Protein AF-A0A6L7YJF7-F1 (afdb_monomer)

Mean predicted aligned error: 4.94 Å

Solvent-accessible surface area (backbone atoms only — not comparable to full-atom values): 5529 Å² total; per-residue (Å²): 105,72,52,55,44,33,44,77,73,74,42,72,66,51,76,46,76,49,76,36,56,58,50,91,54,87,94,54,72,44,31,84,78,52,86,73,48,76,40,96,82,76,83,47,65,54,84,64,59,30,74,50,78,39,57,92,58,94,83,84,77,88,46,69,39,64,96,41,42,93,74,84,33,47,70,56,77,91,78,69,96,78,129

Radius of gyration: 13.37 Å; Cα contacts (8 Å, |Δi|>4): 106; chains: 1; bounding box: 33×28×32 Å

Sequence (83 aa):
SMKDACEHIGLPRPTELLLHPTSLVQGIPISREFARIPRNRNGGQRRHAHAVIIFDQPVRGPVMIGAGRFRGYGLCRPVDNEG

Foldseek 3Di:
DQQVQQVVVVHHRFPDKDWAQDEPDPPDDGQVPDDWDADVPDRDTDRGTHMDTHHPDDDDDFDATDDCSVVPPRTDDDDDPPD

Nearest PDB structures (foldseek):
  9cpc-assembly1_5X  TM=1.652E-01  e=9.328E+00  Sus scrofa

Structure (mmCIF, N/CA/C/O backbone):
data_AF-A0A6L7YJF7-F1
#
_entry.id   AF-A0A6L7YJF7-F1
#
loop_
_atom_site.group_PDB
_atom_site.id
_atom_site.type_symbol
_atom_site.label_atom_id
_atom_site.label_alt_id
_atom_site.label_comp_id
_atom_site.label_asym_id
_atom_site.label_entity_id
_atom_site.label_seq_id
_atom_site.pdbx_PDB_ins_code
_atom_site.Cartn_x
_atom_site.Cartn_y
_atom_site.Cartn_z
_atom_site.occupancy
_atom_site.B_iso_or_equiv
_atom_site.auth_seq_id
_atom_site.auth_comp_id
_atom_site.auth_asym_id
_atom_site.auth_atom_id
_atom_site.pdbx_PDB_model_num
ATOM 1 N N . SER A 1 1 ? 3.237 11.570 -3.623 1.00 83.38 1 SER A N 1
ATOM 2 C CA . SER A 1 1 ? 3.502 10.672 -2.477 1.00 83.38 1 SER A CA 1
ATOM 3 C C . SER A 1 1 ? 2.493 9.519 -2.492 1.00 83.38 1 SER A C 1
ATOM 5 O O . SER A 1 1 ? 1.657 9.496 -3.389 1.00 83.38 1 SER A O 1
ATOM 7 N N . MET A 1 2 ? 2.560 8.542 -1.572 1.00 87.81 2 MET A N 1
ATOM 8 C CA . MET A 1 2 ? 1.498 7.519 -1.464 1.00 87.81 2 MET A CA 1
ATOM 9 C C . MET A 1 2 ? 0.166 8.141 -1.012 1.00 87.81 2 MET A C 1
ATOM 11 O O . MET A 1 2 ? -0.870 7.751 -1.531 1.00 87.81 2 MET A O 1
ATOM 15 N N . LYS A 1 3 ? 0.197 9.163 -0.137 1.00 93.31 3 LYS A N 1
ATOM 16 C CA . LYS A 1 3 ? -1.007 9.903 0.283 1.00 93.31 3 LYS A CA 1
ATOM 17 C C . LYS A 1 3 ? -1.734 10.508 -0.917 1.00 93.31 3 LYS A C 1
ATOM 19 O O . LYS A 1 3 ? -2.903 10.221 -1.128 1.00 93.31 3 LYS A O 1
ATOM 24 N N . ASP A 1 4 ? -0.998 11.228 -1.762 1.00 94.25 4 ASP A N 1
ATOM 25 C CA . ASP A 1 4 ? -1.586 11.835 -2.963 1.00 94.25 4 ASP A CA 1
ATOM 26 C C . ASP A 1 4 ? -2.080 10.753 -3.932 1.00 94.25 4 ASP A C 1
ATOM 28 O O . ASP A 1 4 ? -3.059 10.937 -4.639 1.00 94.25 4 ASP A O 1
ATOM 32 N N . ALA A 1 5 ? -1.410 9.597 -3.997 1.00 92.62 5 ALA A N 1
ATOM 33 C CA . ALA A 1 5 ? -1.859 8.503 -4.851 1.00 92.62 5 ALA A CA 1
ATOM 34 C C . ALA A 1 5 ? -3.217 7.924 -4.417 1.00 92.62 5 ALA A C 1
ATOM 36 O O . ALA A 1 5 ? -3.916 7.433 -5.300 1.00 92.62 5 ALA A O 1
ATOM 37 N N . CYS A 1 6 ? -3.580 7.990 -3.125 1.00 95.00 6 CYS A N 1
ATOM 38 C CA . CYS A 1 6 ? -4.911 7.618 -2.632 1.00 95.00 6 CYS A CA 1
ATOM 39 C C . CYS A 1 6 ? -5.957 8.614 -3.143 1.00 95.00 6 CYS A C 1
ATOM 41 O O . CYS A 1 6 ? -6.925 8.217 -3.786 1.00 95.00 6 CYS A O 1
ATOM 43 N N . GLU A 1 7 ? -5.714 9.908 -2.946 1.00 95.38 7 GLU A N 1
ATOM 44 C CA . GLU A 1 7 ? -6.640 10.970 -3.363 1.00 95.38 7 GLU A CA 1
ATOM 45 C C . GLU A 1 7 ? -6.869 10.968 -4.881 1.00 95.38 7 GLU A C 1
ATOM 47 O O . GLU A 1 7 ? -8.002 11.068 -5.342 1.00 95.38 7 GLU A O 1
ATOM 52 N N . HIS A 1 8 ? -5.814 10.755 -5.678 1.00 93.94 8 HIS A N 1
ATOM 53 C CA . HIS A 1 8 ? -5.921 10.693 -7.142 1.00 93.94 8 HIS A CA 1
ATOM 54 C C . HIS A 1 8 ? -6.819 9.562 -7.661 1.00 93.94 8 HIS A C 1
ATOM 56 O O . HIS A 1 8 ? -7.265 9.632 -8.804 1.00 93.94 8 HIS A O 1
ATOM 62 N N . ILE A 1 9 ? -7.038 8.503 -6.876 1.00 92.38 9 ILE A N 1
ATOM 63 C CA . ILE A 1 9 ? -7.947 7.406 -7.240 1.00 92.38 9 ILE A CA 1
ATOM 64 C C . ILE A 1 9 ? -9.307 7.517 -6.533 1.00 92.38 9 ILE A C 1
ATOM 66 O O . ILE A 1 9 ? -10.076 6.562 -6.550 1.00 92.38 9 ILE A O 1
ATOM 70 N N . GLY A 1 10 ? -9.604 8.668 -5.917 1.00 93.69 10 GLY A N 1
ATOM 71 C CA . GLY A 1 10 ? -10.867 8.937 -5.228 1.00 93.69 10 GLY A CA 1
ATOM 72 C C . GLY A 1 10 ? -10.964 8.353 -3.818 1.00 93.69 10 GLY A C 1
ATOM 73 O O . GLY A 1 10 ? -12.057 8.323 -3.256 1.00 93.69 10 GLY A O 1
ATOM 74 N N . LEU A 1 11 ? -9.856 7.878 -3.238 1.00 95.00 11 LEU A N 1
ATOM 75 C CA . LEU A 1 11 ? -9.834 7.432 -1.847 1.00 95.00 11 LEU A CA 1
ATOM 76 C C . LEU A 1 11 ? -9.616 8.610 -0.886 1.00 95.00 11 LEU A C 1
ATOM 78 O O . LEU A 1 11 ? -9.016 9.616 -1.275 1.00 95.00 11 LEU A O 1
ATOM 82 N N . PRO A 1 12 ? -10.026 8.470 0.386 1.00 96.31 12 PRO A N 1
ATOM 83 C CA . PRO A 1 12 ? -9.701 9.439 1.424 1.00 96.31 12 PRO A CA 1
ATOM 84 C C . PRO A 1 12 ? -8.189 9.584 1.589 1.00 96.31 12 PRO A C 1
ATOM 86 O O . PRO A 1 12 ? -7.407 8.684 1.257 1.00 96.31 12 PR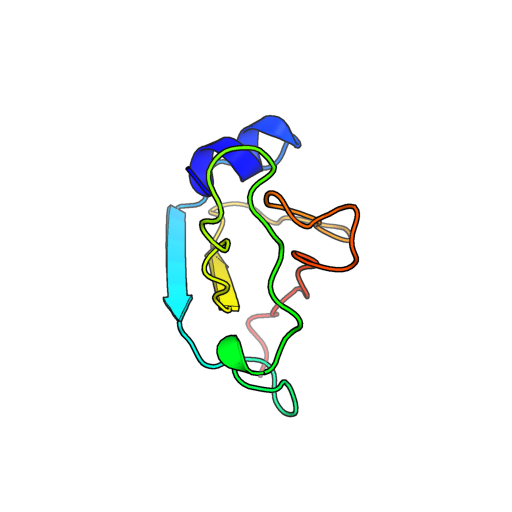O A O 1
ATOM 89 N N . ARG A 1 13 ? -7.757 10.708 2.156 1.00 96.62 13 ARG A N 1
ATOM 90 C CA . ARG A 1 13 ? -6.357 10.860 2.545 1.00 96.62 13 ARG A CA 1
ATOM 91 C C . ARG A 1 13 ? -6.064 9.914 3.717 1.00 96.62 13 ARG A C 1
ATOM 93 O O . ARG A 1 13 ? -6.765 9.982 4.719 1.00 96.62 13 ARG A O 1
ATOM 100 N N . PRO A 1 14 ? -5.027 9.062 3.652 1.00 96.81 14 PRO A N 1
ATOM 101 C CA . PRO A 1 14 ? -4.734 8.153 4.751 1.00 96.81 14 PRO A CA 1
ATOM 102 C C . PRO A 1 14 ? -4.182 8.911 5.962 1.00 96.81 14 PRO A C 1
ATOM 104 O O . PRO A 1 14 ? -3.313 9.796 5.830 1.00 96.81 14 PRO A O 1
ATOM 107 N N . THR A 1 15 ? -4.646 8.517 7.144 1.00 97.44 15 THR A N 1
ATOM 108 C CA . THR A 1 15 ? -4.171 9.031 8.432 1.00 97.44 15 THR A CA 1
ATOM 109 C C . THR A 1 15 ? -2.751 8.541 8.681 1.00 97.44 15 THR A C 1
ATOM 111 O O . THR A 1 15 ? -1.840 9.351 8.880 1.00 97.44 15 THR A O 1
ATOM 114 N N . GLU A 1 16 ? -2.520 7.244 8.482 1.00 96.19 16 GLU A N 1
ATOM 115 C CA . GLU A 1 16 ? -1.229 6.596 8.686 1.00 96.19 16 GLU A CA 1
ATOM 116 C C . GLU A 1 16 ? -0.787 5.762 7.481 1.00 96.19 16 GLU A C 1
ATOM 118 O O . GLU A 1 16 ? -1.584 5.221 6.709 1.00 96.19 16 GLU A O 1
ATOM 123 N N . LEU A 1 17 ? 0.532 5.682 7.320 1.00 94.06 17 LEU A N 1
ATOM 124 C CA . LEU A 1 17 ? 1.196 4.885 6.300 1.00 94.06 17 LEU A CA 1
ATOM 125 C C . LEU A 1 17 ? 2.408 4.203 6.923 1.00 94.06 17 LEU A C 1
ATOM 127 O O . LEU A 1 17 ? 3.385 4.875 7.257 1.00 94.06 17 LEU A O 1
ATOM 131 N N . LEU A 1 18 ? 2.376 2.877 6.999 1.00 94.00 18 LEU A N 1
ATOM 132 C CA . LEU A 1 18 ? 3.539 2.077 7.363 1.00 94.00 18 LEU A CA 1
ATOM 133 C C . LEU A 1 18 ? 4.100 1.424 6.104 1.00 94.00 18 LEU A C 1
ATOM 135 O O . LEU A 1 18 ? 3.389 0.713 5.398 1.00 94.00 18 LEU A O 1
ATOM 139 N N . LEU A 1 19 ? 5.383 1.654 5.832 1.00 93.50 19 LEU A N 1
ATOM 140 C CA . LEU A 1 19 ? 6.107 1.005 4.743 1.00 93.50 19 LEU A CA 1
ATOM 141 C C . LEU A 1 19 ? 7.158 0.076 5.331 1.00 93.50 19 LEU A C 1
ATOM 143 O O . LEU A 1 19 ? 7.994 0.515 6.119 1.00 93.50 19 LEU A O 1
ATOM 147 N N . HIS A 1 20 ? 7.146 -1.188 4.922 1.00 94.75 20 HIS A N 1
ATOM 148 C CA . HIS A 1 20 ? 8.068 -2.177 5.461 1.00 94.75 20 HIS A CA 1
ATOM 149 C C . HIS A 1 20 ? 8.526 -3.184 4.391 1.00 94.75 20 HIS A C 1
ATOM 151 O O . HIS A 1 20 ? 7.779 -3.479 3.452 1.00 94.75 20 HIS A O 1
ATOM 157 N N . PRO A 1 21 ? 9.754 -3.735 4.480 1.00 95.19 21 PRO A N 1
ATOM 158 C CA . PRO A 1 21 ? 10.206 -4.759 3.544 1.00 95.19 21 PRO A CA 1
ATOM 159 C C . PRO A 1 21 ? 9.436 -6.080 3.631 1.00 95.19 21 PRO A C 1
ATOM 161 O O . PRO A 1 21 ? 9.392 -6.790 2.630 1.00 95.19 21 PRO A O 1
ATOM 164 N N . THR A 1 22 ? 8.840 -6.393 4.782 1.00 95.81 22 THR A N 1
ATOM 165 C CA . THR A 1 22 ? 8.049 -7.611 5.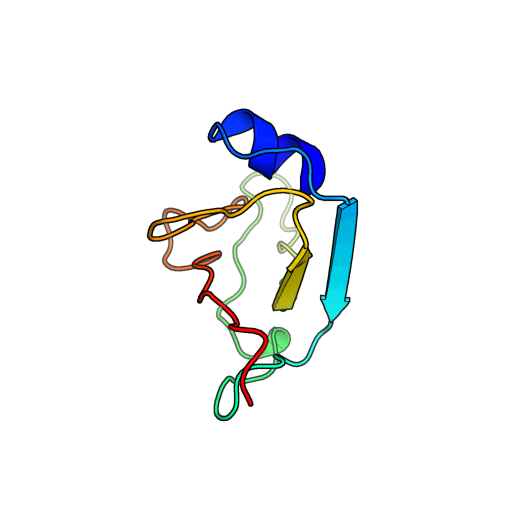061 1.00 95.81 22 THR A CA 1
ATOM 166 C C . THR A 1 22 ? 6.559 -7.283 5.138 1.00 95.81 22 THR A C 1
ATOM 168 O O . THR A 1 22 ? 6.204 -6.230 5.664 1.00 95.81 22 THR A O 1
ATOM 171 N N . SER A 1 23 ? 5.712 -8.167 4.605 1.00 93.88 23 SER A N 1
ATOM 172 C CA . SER A 1 23 ? 4.252 -8.018 4.615 1.00 93.88 23 SER A CA 1
ATOM 173 C C . SER A 1 23 ? 3.667 -8.396 5.975 1.00 93.88 23 SER A C 1
ATOM 175 O O . SER A 1 23 ? 4.194 -9.286 6.636 1.00 93.88 23 SER A O 1
ATOM 177 N N . LEU A 1 24 ? 2.550 -7.770 6.356 1.00 91.94 24 LEU A N 1
ATOM 178 C CA . LEU A 1 24 ? 1.720 -8.246 7.470 1.00 91.94 24 LEU A CA 1
ATOM 179 C C . LEU A 1 24 ? 0.816 -9.424 7.074 1.00 91.94 24 LEU A C 1
ATOM 181 O O . LEU A 1 24 ? 0.247 -10.086 7.932 1.00 91.94 24 LEU A O 1
ATOM 185 N N . VAL A 1 25 ? 0.680 -9.705 5.776 1.00 90.81 25 VAL A N 1
ATOM 186 C CA . VAL A 1 25 ? -0.085 -10.855 5.286 1.00 90.81 25 VAL A CA 1
ATOM 187 C C . VAL A 1 25 ? 0.818 -12.084 5.268 1.00 90.81 25 VAL A C 1
ATOM 189 O O . VAL A 1 25 ? 1.847 -12.100 4.586 1.00 90.81 25 VAL A O 1
ATOM 192 N N . GLN A 1 26 ? 0.411 -13.125 5.993 1.00 91.62 2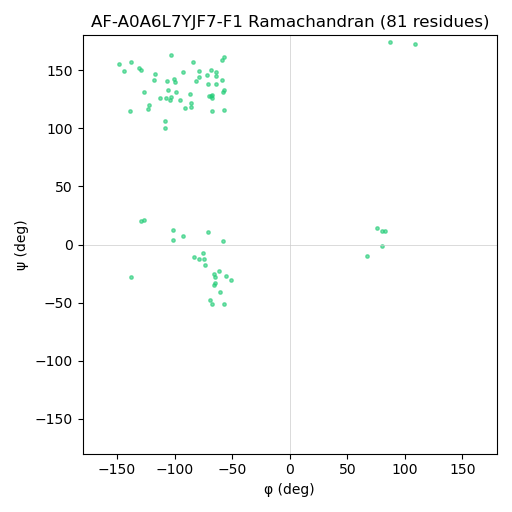6 GLN A N 1
ATOM 193 C CA . GLN A 1 26 ? 1.138 -14.389 6.066 1.00 91.62 26 GLN A CA 1
ATOM 194 C C . GLN A 1 26 ? 1.305 -15.036 4.682 1.00 91.62 26 GLN A C 1
ATOM 196 O O . GLN A 1 26 ? 0.405 -15.002 3.844 1.00 91.62 26 GLN A O 1
ATOM 201 N N . GLY A 1 27 ? 2.474 -15.643 4.456 1.00 94.00 27 GLY A N 1
ATOM 202 C CA . GLY A 1 27 ? 2.801 -16.351 3.213 1.00 94.00 27 GLY A CA 1
ATOM 203 C C . GLY A 1 27 ? 3.236 -15.447 2.057 1.00 94.00 27 GLY A C 1
ATOM 204 O O . GLY A 1 27 ? 3.577 -15.950 0.990 1.00 94.00 27 GLY A O 1
ATOM 205 N N . ILE A 1 28 ? 3.263 -14.125 2.249 1.00 94.62 28 ILE A N 1
ATOM 206 C CA . ILE A 1 28 ? 3.738 -13.184 1.234 1.00 94.62 28 ILE A CA 1
ATOM 207 C C . ILE A 1 28 ? 5.265 -13.007 1.342 1.00 94.62 28 ILE A C 1
ATOM 209 O O . ILE A 1 28 ? 5.755 -12.686 2.428 1.00 94.62 28 ILE A O 1
ATOM 213 N N . PRO A 1 29 ? 6.024 -13.145 0.233 1.00 95.44 29 PRO A N 1
ATOM 214 C CA . PRO A 1 29 ? 7.463 -12.888 0.216 1.00 95.44 29 PRO A CA 1
ATOM 215 C C . PRO A 1 29 ? 7.829 -11.468 0.663 1.00 95.44 29 PRO A C 1
ATOM 217 O O . PRO A 1 29 ? 7.027 -10.531 0.607 1.00 95.44 29 PRO A O 1
ATOM 220 N N . ILE A 1 30 ? 9.084 -11.254 1.049 1.00 96.19 30 ILE A N 1
ATOM 221 C CA . ILE A 1 30 ? 9.583 -9.895 1.288 1.00 96.19 30 ILE A CA 1
ATOM 222 C C . ILE A 1 30 ? 9.666 -9.107 -0.028 1.00 96.19 30 ILE A C 1
ATOM 224 O O . ILE A 1 30 ? 9.920 -9.639 -1.104 1.00 96.19 30 ILE A O 1
ATOM 228 N N . SER A 1 31 ? 9.489 -7.794 0.058 1.00 94.75 31 SER A N 1
ATOM 229 C CA . SER A 1 31 ? 9.379 -6.867 -1.080 1.00 94.75 31 SER A CA 1
ATOM 230 C C . SER A 1 31 ? 10.497 -6.970 -2.129 1.00 94.75 31 SER A C 1
ATOM 232 O O . 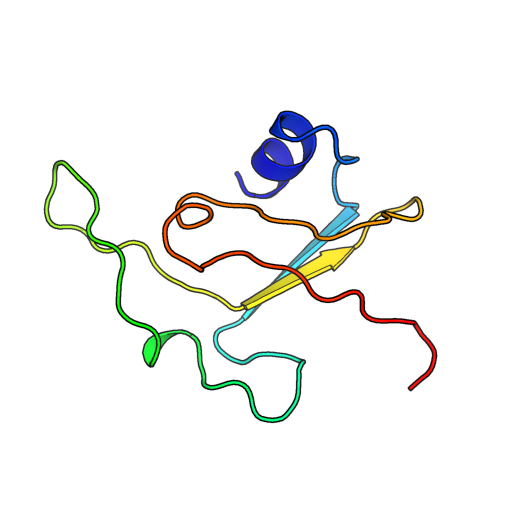SER A 1 31 ? 10.247 -6.719 -3.309 1.00 94.75 31 SER A O 1
ATOM 234 N N . ARG A 1 32 ? 11.723 -7.342 -1.731 1.00 93.00 32 ARG A N 1
ATOM 235 C CA . ARG A 1 32 ? 12.871 -7.483 -2.646 1.00 93.00 32 ARG A CA 1
ATOM 236 C C . ARG A 1 32 ? 12.808 -8.718 -3.548 1.00 93.00 32 ARG A C 1
ATOM 238 O O . ARG A 1 32 ? 13.534 -8.750 -4.534 1.00 93.00 32 ARG A O 1
ATOM 245 N N . GLU A 1 33 ? 11.975 -9.701 -3.213 1.00 94.62 33 GLU A N 1
ATOM 246 C CA . GLU A 1 33 ? 11.792 -10.929 -4.000 1.00 94.62 33 GLU A CA 1
ATOM 247 C C . GLU A 1 33 ? 10.802 -10.736 -5.159 1.00 94.62 33 GLU A C 1
ATOM 249 O O . GLU A 1 33 ? 10.738 -11.556 -6.070 1.00 94.62 33 GLU A O 1
ATOM 254 N N . PHE A 1 34 ? 10.078 -9.614 -5.188 1.00 91.38 34 PHE A N 1
ATOM 255 C CA . PHE A 1 34 ? 9.217 -9.260 -6.312 1.00 91.38 34 PHE A CA 1
ATOM 256 C C . PHE A 1 34 ? 10.009 -8.621 -7.463 1.00 91.38 34 PHE A C 1
ATOM 258 O O . PHE A 1 34 ? 10.878 -7.768 -7.252 1.00 91.38 34 PHE A O 1
ATOM 265 N N . ALA A 1 35 ? 9.646 -8.970 -8.701 1.00 90.31 35 ALA A N 1
ATOM 266 C CA . ALA A 1 35 ? 10.308 -8.501 -9.919 1.00 90.31 35 ALA A CA 1
ATOM 267 C C . ALA A 1 35 ? 10.331 -6.964 -10.039 1.00 90.31 35 ALA A C 1
ATOM 269 O O . ALA A 1 35 ? 9.310 -6.298 -10.197 1.00 90.31 35 ALA A O 1
ATOM 270 N N . ARG A 1 36 ? 11.523 -6.370 -10.009 1.00 86.19 36 ARG A N 1
ATOM 271 C CA . ARG A 1 36 ? 11.689 -4.911 -9.907 1.00 86.19 36 ARG A CA 1
ATOM 272 C C . ARG A 1 36 ? 11.117 -4.188 -11.134 1.00 86.19 36 ARG A C 1
ATOM 274 O O . ARG A 1 36 ? 11.307 -4.602 -12.277 1.00 86.19 36 ARG A O 1
ATOM 281 N N . ILE A 1 37 ? 10.419 -3.073 -10.903 1.00 84.56 37 ILE A N 1
ATOM 282 C CA . ILE A 1 37 ? 9.886 -2.235 -11.983 1.00 84.56 37 ILE A CA 1
ATOM 283 C C . ILE A 1 37 ? 10.972 -1.245 -12.441 1.00 84.56 37 ILE A C 1
ATOM 285 O O . ILE A 1 37 ? 11.400 -0.410 -11.629 1.00 84.56 37 ILE A O 1
ATOM 289 N N . PRO A 1 38 ? 11.417 -1.293 -13.715 1.00 80.69 38 PRO A N 1
ATOM 290 C CA . PRO A 1 38 ? 12.366 -0.318 -14.234 1.00 80.69 38 PRO A CA 1
ATOM 2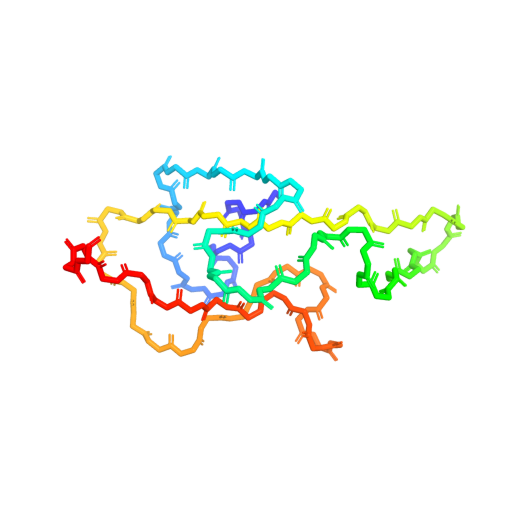91 C C . PRO A 1 38 ? 11.737 1.077 -14.234 1.00 80.69 38 PRO A C 1
ATOM 293 O O . PRO A 1 38 ? 10.536 1.248 -14.452 1.00 80.69 38 PRO A O 1
ATOM 296 N N . ARG A 1 39 ? 12.546 2.100 -13.964 1.00 76.44 39 ARG A N 1
ATOM 297 C CA . ARG A 1 39 ? 12.126 3.496 -14.070 1.00 76.44 39 ARG A CA 1
ATOM 298 C C . ARG A 1 39 ? 12.453 3.963 -15.485 1.00 76.44 39 ARG A C 1
ATOM 300 O O . ARG A 1 39 ? 13.618 4.005 -15.861 1.00 76.44 39 ARG A O 1
ATOM 307 N N . ASN A 1 40 ? 11.421 4.328 -16.241 1.00 65.88 40 ASN A N 1
ATOM 308 C CA . ASN A 1 40 ? 11.414 4.479 -17.704 1.00 65.88 40 ASN A CA 1
ATOM 309 C C . ASN A 1 40 ? 12.424 5.480 -18.322 1.00 65.88 40 ASN A C 1
ATOM 311 O O . ASN A 1 40 ? 12.359 5.686 -19.526 1.00 65.88 40 ASN A O 1
ATOM 315 N N . ARG A 1 41 ? 13.311 6.143 -17.560 1.00 62.03 41 ARG A N 1
ATOM 316 C CA . ARG A 1 41 ? 14.249 7.145 -18.116 1.00 62.03 41 ARG A CA 1
ATOM 317 C C . ARG A 1 41 ? 15.693 7.120 -17.602 1.00 62.03 41 ARG A C 1
ATOM 319 O O . ARG A 1 41 ? 16.568 7.489 -18.365 1.00 62.03 41 ARG A O 1
ATOM 326 N N . ASN A 1 42 ? 15.979 6.667 -16.375 1.00 61.16 42 ASN A N 1
ATOM 327 C CA . ASN A 1 42 ? 17.308 6.890 -15.762 1.00 61.16 42 ASN A CA 1
ATOM 328 C C . ASN A 1 42 ? 17.964 5.614 -15.193 1.00 61.16 42 ASN A C 1
ATOM 330 O O . ASN A 1 42 ? 18.776 5.706 -14.278 1.00 61.16 42 ASN A O 1
ATOM 334 N N . GLY A 1 43 ? 17.546 4.416 -15.618 1.00 59.59 43 GLY A N 1
ATOM 335 C CA . GLY A 1 43 ? 18.124 3.140 -15.148 1.00 59.59 43 GLY A CA 1
ATOM 336 C C . GLY A 1 43 ? 17.866 2.789 -13.672 1.00 59.59 43 GLY A C 1
ATOM 337 O O . GLY A 1 43 ? 18.099 1.659 -13.251 1.00 59.59 43 GLY A O 1
ATOM 338 N N . GLY A 1 44 ? 17.333 3.717 -12.874 1.00 63.62 44 GLY A N 1
ATOM 339 C CA . GLY A 1 44 ? 16.936 3.448 -11.497 1.00 63.62 44 GLY A CA 1
ATOM 340 C C . GLY A 1 44 ? 15.799 2.428 -11.428 1.00 63.62 44 GLY A C 1
ATOM 341 O O . GLY A 1 44 ? 14.935 2.375 -12.301 1.00 63.62 44 GLY A O 1
ATOM 342 N N . GLN A 1 45 ? 15.758 1.634 -10.364 1.00 62.78 45 GLN A N 1
ATOM 343 C CA . GLN A 1 45 ? 14.637 0.732 -10.104 1.00 62.78 45 GLN A CA 1
ATOM 344 C C . GLN A 1 45 ? 13.709 1.332 -9.054 1.00 62.78 45 GLN A C 1
ATOM 346 O O . GLN A 1 45 ? 14.160 1.992 -8.112 1.00 62.78 45 GLN A O 1
ATOM 351 N N . ARG A 1 46 ? 12.395 1.140 -9.218 1.00 72.94 46 ARG A N 1
ATOM 352 C CA . ARG A 1 46 ? 11.453 1.537 -8.169 1.00 72.94 46 ARG A CA 1
ATOM 353 C C . ARG A 1 46 ? 11.678 0.630 -6.964 1.00 72.94 46 ARG A C 1
ATOM 355 O O . ARG A 1 46 ? 11.664 -0.591 -7.093 1.00 72.94 46 ARG A O 1
ATOM 362 N N . ARG A 1 47 ? 11.913 1.229 -5.794 1.00 76.62 47 ARG A N 1
ATOM 363 C CA . ARG A 1 47 ? 11.923 0.473 -4.541 1.00 76.62 47 ARG A CA 1
ATOM 364 C C . ARG A 1 47 ? 10.504 -0.014 -4.275 1.00 76.62 47 ARG A C 1
ATOM 366 O O . ARG A 1 47 ? 9.562 0.773 -4.347 1.00 76.62 47 ARG A O 1
ATOM 373 N N . HIS A 1 48 ? 10.379 -1.308 -4.022 1.00 89.88 48 HIS A N 1
ATOM 374 C CA . HIS A 1 48 ? 9.143 -1.922 -3.569 1.00 89.88 48 HIS A CA 1
ATOM 375 C C . HIS A 1 48 ? 9.145 -1.955 -2.044 1.00 89.88 48 HIS A C 1
ATOM 377 O O . HIS A 1 48 ? 10.200 -2.058 -1.421 1.00 89.88 48 HIS A O 1
ATOM 383 N N . ALA A 1 49 ? 7.959 -1.855 -1.469 1.00 93.38 49 ALA A N 1
ATOM 384 C CA . ALA A 1 49 ? 7.700 -2.060 -0.057 1.00 93.38 49 ALA A CA 1
ATOM 385 C C . ALA A 1 49 ? 6.292 -2.640 0.067 1.00 93.38 49 ALA A C 1
ATOM 387 O O . ALA A 1 49 ? 5.451 -2.411 -0.808 1.00 93.38 49 ALA A O 1
ATOM 388 N N . HIS A 1 50 ? 6.047 -3.354 1.156 1.00 95.56 50 HIS A N 1
ATOM 389 C CA . HIS A 1 50 ? 4.691 -3.618 1.611 1.00 95.56 50 HIS A CA 1
ATOM 390 C C . HIS A 1 50 ? 4.176 -2.377 2.333 1.00 95.56 50 HIS A C 1
ATOM 392 O O . HIS A 1 50 ? 4.958 -1.664 2.969 1.00 95.56 50 HIS A O 1
ATOM 398 N N . ALA A 1 51 ? 2.886 -2.094 2.185 1.00 95.00 51 ALA A N 1
ATOM 399 C CA . ALA A 1 51 ? 2.259 -0.906 2.744 1.00 95.00 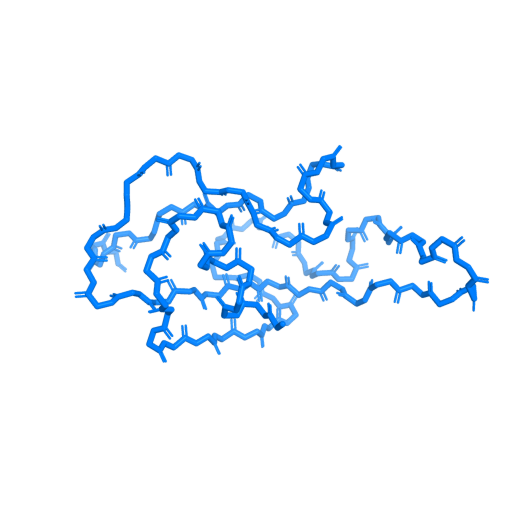51 ALA A CA 1
ATOM 400 C C . ALA A 1 51 ? 1.039 -1.293 3.577 1.00 95.00 51 ALA A C 1
ATOM 402 O O . ALA A 1 51 ? 0.178 -2.028 3.098 1.00 95.00 51 ALA A O 1
ATOM 403 N N . VAL A 1 52 ? 0.957 -0.749 4.787 1.00 94.81 52 VAL A N 1
ATOM 404 C CA . VAL A 1 52 ? -0.282 -0.690 5.565 1.00 94.81 52 VAL A CA 1
ATOM 405 C C . VAL A 1 52 ? -0.795 0.734 5.462 1.00 94.81 52 VAL A C 1
ATOM 407 O O . VAL A 1 52 ? -0.041 1.687 5.682 1.00 94.81 52 VAL A O 1
ATOM 410 N N . ILE A 1 53 ? -2.055 0.870 5.064 1.00 94.81 53 ILE A N 1
ATOM 411 C CA . ILE A 1 53 ? -2.695 2.154 4.800 1.00 94.81 53 ILE A CA 1
ATOM 412 C C . ILE A 1 53 ? -3.922 2.229 5.695 1.00 94.81 53 ILE A C 1
ATOM 414 O O . ILE A 1 53 ? -4.831 1.415 5.548 1.00 94.81 53 ILE A O 1
ATOM 418 N N . ILE A 1 54 ? -3.925 3.188 6.615 1.00 95.00 54 ILE A N 1
ATOM 419 C CA . ILE A 1 54 ? -5.024 3.386 7.558 1.00 95.00 54 ILE A CA 1
ATOM 420 C C . ILE A 1 54 ? -5.809 4.618 7.115 1.00 95.00 54 ILE A C 1
ATOM 422 O O . ILE A 1 54 ? -5.229 5.659 6.787 1.00 95.00 54 ILE A O 1
ATOM 426 N N . PHE A 1 55 ? -7.129 4.475 7.079 1.00 95.00 55 PHE A N 1
ATOM 427 C CA . PHE A 1 55 ? -8.075 5.534 6.753 1.00 95.00 55 PHE A CA 1
ATOM 428 C C . PHE A 1 55 ? -8.962 5.797 7.973 1.00 95.00 55 PHE A C 1
ATOM 430 O O . PHE A 1 55 ? -9.271 4.876 8.727 1.00 95.00 55 PHE A O 1
ATOM 437 N N . ASP A 1 56 ? -9.370 7.048 8.160 1.00 95.12 56 ASP A N 1
ATOM 438 C CA . ASP A 1 56 ? -10.327 7.476 9.191 1.00 95.12 56 ASP A CA 1
ATOM 439 C C . ASP A 1 56 ? -11.778 7.085 8.872 1.00 95.12 56 ASP A C 1
ATOM 441 O O . ASP A 1 56 ? -12.648 7.133 9.739 1.00 95.12 56 ASP A O 1
ATOM 445 N N . GLN A 1 57 ? -12.033 6.665 7.636 1.00 93.38 57 GLN A N 1
ATOM 446 C CA . GLN A 1 57 ? -13.325 6.188 7.168 1.00 93.38 57 GLN A CA 1
ATOM 447 C C . GLN A 1 57 ? -13.187 4.851 6.419 1.00 93.38 57 GLN A C 1
ATOM 449 O O . GLN A 1 57 ? -12.149 4.593 5.799 1.00 93.38 57 GLN A O 1
ATOM 454 N N . PRO A 1 58 ? -14.231 3.999 6.417 1.00 90.69 58 PRO A N 1
ATOM 455 C CA . PRO A 1 58 ? -14.194 2.725 5.710 1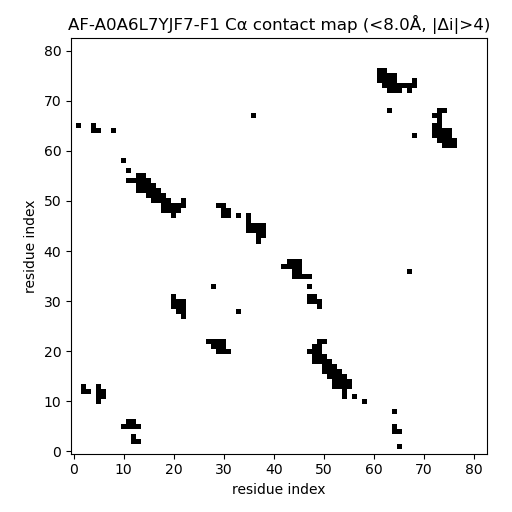.00 90.69 58 PRO A CA 1
ATOM 456 C C . PRO A 1 58 ? -13.915 2.895 4.213 1.00 90.69 58 PRO A C 1
ATOM 458 O O . PRO A 1 58 ? -14.594 3.654 3.520 1.00 90.69 58 PRO A O 1
ATOM 461 N N . VAL A 1 59 ? -12.961 2.121 3.698 1.00 91.94 59 VAL A N 1
ATOM 462 C CA . VAL A 1 59 ? -12.685 1.993 2.263 1.00 91.94 59 VAL A CA 1
ATOM 463 C C . VAL A 1 59 ? -13.165 0.621 1.802 1.00 91.94 59 VAL A C 1
ATOM 465 O O . VAL A 1 59 ? -12.790 -0.398 2.376 1.00 91.94 59 VAL A O 1
ATOM 468 N N . ARG A 1 60 ? -14.016 0.586 0.771 1.00 84.25 60 ARG A N 1
ATOM 469 C CA . ARG A 1 60 ? -14.603 -0.648 0.229 1.00 84.25 60 ARG A CA 1
ATOM 470 C C . ARG A 1 60 ? -14.180 -0.870 -1.218 1.00 84.25 60 ARG A C 1
ATOM 472 O O . ARG A 1 60 ? -14.159 0.066 -2.011 1.00 84.25 60 ARG A O 1
ATOM 479 N N . GLY A 1 61 ? -13.932 -2.131 -1.558 1.00 82.94 61 GLY A N 1
ATOM 480 C CA . GLY A 1 61 ? -13.605 -2.578 -2.911 1.00 82.94 61 GLY A CA 1
ATOM 481 C C . GLY A 1 61 ? -12.143 -2.997 -3.079 1.00 82.94 61 GLY A C 1
ATOM 482 O O . GLY A 1 61 ? -11.330 -2.828 -2.167 1.00 82.94 61 GLY A O 1
ATOM 483 N N . PRO A 1 62 ? -11.793 -3.569 -4.243 1.00 87.12 62 PRO A N 1
ATOM 484 C CA . PRO A 1 62 ? -10.403 -3.829 -4.575 1.00 87.12 62 PRO A CA 1
ATOM 485 C C . PRO A 1 62 ? -9.678 -2.493 -4.767 1.00 87.12 62 PR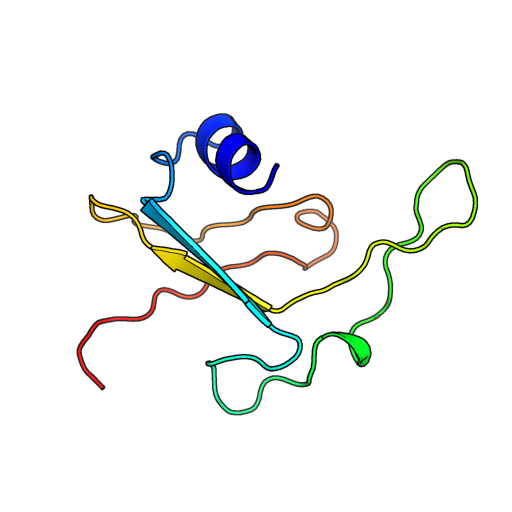O A C 1
ATOM 487 O O . PRO A 1 62 ? -9.975 -1.733 -5.687 1.00 87.12 62 PRO A O 1
ATOM 490 N N . VAL A 1 63 ? -8.712 -2.203 -3.901 1.00 93.06 63 VAL A N 1
ATOM 491 C CA . VAL A 1 63 ? -7.890 -0.993 -4.001 1.00 93.06 63 VAL A CA 1
ATOM 492 C C . VAL A 1 63 ? -6.599 -1.330 -4.738 1.00 93.06 63 VAL A C 1
ATOM 494 O O . VAL A 1 63 ? -5.863 -2.224 -4.328 1.00 93.06 63 VAL A O 1
ATOM 497 N N . MET A 1 64 ? -6.314 -0.602 -5.823 1.00 93.75 64 MET A N 1
ATOM 498 C CA . MET A 1 64 ? -5.042 -0.681 -6.545 1.00 93.75 64 MET A CA 1
ATOM 499 C C . MET A 1 64 ? -4.353 0.681 -6.601 1.00 93.75 64 MET A C 1
ATOM 501 O O . MET A 1 64 ? -4.870 1.636 -7.182 1.00 93.75 64 MET A O 1
ATOM 505 N N . ILE A 1 65 ? -3.146 0.774 -6.048 1.00 92.88 65 ILE A N 1
ATOM 506 C CA . ILE A 1 65 ? -2.447 2.047 -5.871 1.00 92.88 65 ILE A CA 1
ATOM 507 C C . ILE A 1 65 ? -0.959 1.965 -6.221 1.00 92.88 65 ILE A C 1
ATOM 509 O O . ILE A 1 65 ? -0.325 0.915 -6.221 1.00 92.88 65 ILE A O 1
ATOM 513 N N . GLY A 1 66 ? -0.372 3.116 -6.538 1.00 89.31 66 GLY A N 1
ATOM 514 C CA . GLY A 1 66 ? 1.049 3.236 -6.823 1.00 89.31 66 GLY A CA 1
ATOM 515 C C . GLY A 1 66 ? 1.399 2.972 -8.285 1.00 89.31 66 GLY A C 1
ATOM 516 O O . GLY A 1 66 ? 0.573 2.636 -9.130 1.00 89.31 66 GLY A O 1
ATOM 517 N N . ALA A 1 67 ? 2.669 3.181 -8.614 1.00 86.81 67 ALA A N 1
ATOM 518 C CA . ALA A 1 67 ? 3.120 3.243 -10.003 1.00 86.81 67 ALA A CA 1
ATOM 519 C C . ALA A 1 67 ? 3.214 1.886 -10.721 1.00 86.81 67 ALA A C 1
ATOM 521 O O . ALA A 1 67 ? 3.487 1.853 -11.917 1.00 86.81 67 ALA A O 1
ATOM 522 N N . GLY A 1 68 ? 3.030 0.781 -9.998 1.00 89.06 68 GLY A N 1
ATOM 523 C CA . GLY A 1 68 ? 3.028 -0.572 -10.550 1.00 89.06 68 GLY A CA 1
ATOM 524 C C . GLY A 1 68 ? 1.633 -1.171 -10.749 1.00 89.06 68 GLY A C 1
ATOM 525 O O . GLY A 1 68 ? 1.550 -2.324 -11.162 1.00 89.06 68 GLY A O 1
ATOM 526 N N . ARG A 1 69 ? 0.556 -0.413 -10.492 1.00 90.38 69 ARG A N 1
ATOM 527 C CA . ARG A 1 69 ? -0.837 -0.909 -10.514 1.00 90.38 69 ARG A CA 1
ATOM 528 C C . ARG A 1 69 ? -1.289 -1.577 -11.809 1.00 90.38 69 ARG A C 1
ATOM 530 O O . ARG A 1 69 ? -2.106 -2.480 -11.776 1.00 90.38 69 ARG A O 1
ATOM 537 N N . PHE A 1 70 ? -0.693 -1.212 -12.941 1.00 89.88 70 PHE A N 1
ATOM 538 C CA . PHE A 1 70 ? -0.985 -1.829 -14.242 1.00 89.88 70 PHE A CA 1
ATOM 539 C C . PHE A 1 70 ? -0.056 -3.003 -14.592 1.00 89.88 70 PHE A C 1
ATOM 541 O O . PHE A 1 70 ? -0.057 -3.486 -15.717 1.00 89.88 70 PHE A O 1
ATOM 548 N N . ARG A 1 71 ? 0.790 -3.435 -13.650 1.00 89.69 71 ARG A N 1
ATOM 549 C CA . ARG A 1 71 ? 1.770 -4.523 -13.813 1.00 89.69 71 ARG A CA 1
ATOM 550 C C . ARG A 1 71 ? 1.631 -5.592 -12.722 1.00 89.69 71 ARG A C 1
ATOM 552 O O . ARG A 1 71 ? 2.598 -6.292 -12.444 1.00 89.69 71 ARG A O 1
ATOM 559 N N . GLY A 1 72 ? 0.469 -5.664 -12.069 1.00 90.56 72 GLY A N 1
ATOM 560 C CA . GLY A 1 72 ? 0.185 -6.622 -10.994 1.00 90.56 72 GLY A CA 1
ATOM 561 C C . GLY A 1 72 ? 0.677 -6.216 -9.598 1.00 90.56 72 GLY A C 1
ATOM 562 O O . GLY A 1 72 ? 0.672 -7.044 -8.696 1.00 90.56 72 GLY A O 1
ATOM 563 N N . TYR A 1 73 ? 1.106 -4.964 -9.395 1.00 92.12 73 TYR A N 1
ATOM 564 C CA . TYR A 1 73 ? 1.543 -4.458 -8.084 1.00 92.12 73 TYR A CA 1
ATOM 565 C C . TYR A 1 73 ? 0.490 -3.571 -7.433 1.00 92.12 73 TYR A C 1
ATOM 567 O O . TYR A 1 73 ? -0.357 -3.008 -8.110 1.00 92.12 73 TYR A O 1
ATOM 575 N N . GLY A 1 74 ? 0.611 -3.347 -6.124 1.00 93.06 74 GLY A N 1
ATOM 576 C CA . GLY A 1 74 ? -0.163 -2.309 -5.442 1.00 93.06 74 GLY A CA 1
ATOM 577 C C . GLY A 1 74 ? -1.628 -2.660 -5.201 1.00 93.06 74 GLY A C 1
ATOM 578 O O . GLY A 1 74 ? -2.401 -1.762 -4.886 1.00 93.06 74 GLY A O 1
ATOM 579 N N . LEU A 1 75 ? -1.996 -3.935 -5.343 1.00 93.81 75 LEU A N 1
ATOM 580 C CA . LEU A 1 75 ? -3.265 -4.468 -4.865 1.00 93.81 75 LEU A CA 1
ATOM 581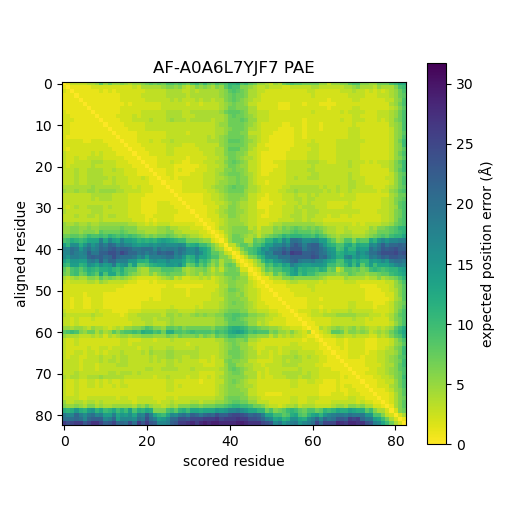 C C . LEU A 1 75 ? -3.255 -4.498 -3.334 1.00 93.81 75 LEU A C 1
ATOM 583 O O . LEU A 1 75 ? -2.338 -5.054 -2.727 1.00 93.81 75 LEU A O 1
ATOM 587 N N . CYS A 1 76 ? -4.279 -3.923 -2.719 1.00 93.62 76 CYS A N 1
ATOM 588 C CA . CYS A 1 76 ? -4.488 -3.976 -1.282 1.00 93.62 76 CYS A CA 1
ATOM 589 C C . CYS A 1 76 ? -5.525 -5.047 -0.943 1.00 93.62 76 CYS A C 1
ATOM 591 O O . CYS A 1 76 ? -6.555 -5.177 -1.607 1.00 93.62 76 CYS A O 1
ATOM 593 N N . ARG A 1 77 ? -5.257 -5.777 0.138 1.00 90.56 77 ARG A N 1
ATOM 594 C CA . ARG A 1 77 ? -6.225 -6.638 0.812 1.00 90.56 77 ARG A CA 1
ATOM 595 C C . ARG A 1 77 ? -6.768 -5.872 2.028 1.00 90.56 77 ARG A C 1
ATOM 597 O O . ARG A 1 77 ? -5.943 -5.357 2.783 1.00 90.56 77 ARG A O 1
ATOM 604 N N . PRO A 1 78 ? -8.094 -5.798 2.236 1.00 89.81 78 PRO A N 1
ATOM 605 C CA . PRO A 1 78 ? -8.655 -5.307 3.491 1.00 89.81 78 PRO A CA 1
ATOM 606 C C . PRO A 1 78 ? -8.138 -6.138 4.668 1.00 89.81 78 PRO A C 1
ATOM 608 O O . PRO A 1 78 ? -8.103 -7.369 4.595 1.00 89.81 78 PRO A O 1
ATOM 611 N N . VAL A 1 79 ? -7.703 -5.461 5.724 1.00 85.19 79 VAL A N 1
ATOM 612 C CA . VAL A 1 79 ? -7.355 -6.088 6.998 1.00 85.19 79 VAL A CA 1
ATOM 613 C C . VAL A 1 79 ? -8.463 -5.689 7.953 1.00 85.19 79 VAL A C 1
ATOM 615 O O . VAL A 1 79 ? -8.568 -4.517 8.310 1.00 85.19 79 VAL A O 1
ATOM 618 N N . ASP A 1 80 ? -9.333 -6.635 8.276 1.00 74.75 80 ASP A N 1
ATOM 619 C CA . ASP A 1 80 ? -10.344 -6.420 9.300 1.00 74.75 80 ASP A CA 1
ATOM 620 C C . ASP A 1 80 ? -9.646 -6.406 10.665 1.00 74.75 80 ASP A C 1
ATOM 622 O O . ASP A 1 80 ? -8.675 -7.130 10.880 1.00 74.75 80 ASP A O 1
ATOM 626 N N . ASN A 1 81 ? -10.139 -5.593 11.599 1.00 61.88 81 ASN A N 1
ATOM 627 C CA . ASN A 1 81 ? -9.643 -5.565 12.982 1.00 61.88 81 ASN A CA 1
ATOM 628 C C . ASN A 1 81 ? -10.041 -6.818 13.795 1.00 61.88 81 ASN A C 1
ATOM 630 O O . ASN A 1 81 ? -9.872 -6.830 15.011 1.00 61.88 81 ASN A O 1
ATOM 634 N N . GLU A 1 82 ? -10.575 -7.857 13.152 1.00 47.88 82 GLU A N 1
ATOM 635 C CA . GLU A 1 82 ? -10.880 -9.138 13.786 1.00 47.88 82 GLU A CA 1
ATOM 636 C C . GLU A 1 82 ? -9.882 -10.195 13.301 1.00 47.88 82 GLU A C 1
ATOM 638 O O . GLU A 1 82 ? -9.984 -10.721 12.189 1.00 47.88 82 GLU A O 1
ATOM 643 N N . GLY A 1 83 ? -8.885 -10.458 14.151 1.00 38.69 83 GLY A N 1
ATOM 644 C CA . GLY A 1 83 ? -7.803 -11.422 13.950 1.00 38.69 83 GLY A CA 1
ATOM 645 C C . GLY A 1 83 ? -6.702 -11.249 14.982 1.00 38.69 83 GLY A C 1
ATOM 646 O O . GLY A 1 83 ? -5.739 -10.517 14.668 1.00 38.69 83 GLY A O 1
#

pLDDT: mean 87.69, std 11.75, range [38.69, 97.44]

Secondary structure (DSSP, 8-state):
-HHHHHHTTTPPPPSEEEEESS-SSTTPPPGGGS-PPBPTTTSPBPPP-EEEEE-SS---S-EE-STTGGGT--EEPP--S--